Protein AF-A0A1U7V719-F1 (afdb_monomer)

Secondary structure (DSSP, 8-state):
-HHHHHHHHGGGHHHHHH-----EEEETTTTEEEEPPGGG--HHHHHHHHHHHHHHHHHHHHHHHHHHHHHHHHHHHHHHHHHHHH----TT--HHHHHHHHHHHHHHHHHHT----HHHHHHHHHHHHHHHTT-

Structure (mmCIF, N/CA/C/O backbone):
data_AF-A0A1U7V719-F1
#
_entry.id   AF-A0A1U7V719-F1
#
loop_
_atom_site.group_PDB
_atom_site.id
_atom_site.type_symbol
_atom_site.label_atom_id
_atom_site.label_alt_id
_atom_site.label_comp_id
_atom_site.label_asym_id
_atom_site.label_entity_id
_atom_site.label_seq_id
_atom_site.pdbx_PDB_ins_code
_atom_site.Cartn_x
_atom_site.Cartn_y
_atom_site.Cartn_z
_atom_site.occupancy
_atom_site.B_iso_or_equiv
_atom_site.auth_seq_id
_atom_site.auth_comp_id
_atom_site.auth_asym_id
_atom_site.auth_atom_id
_atom_site.pdbx_PDB_model_num
ATOM 1 N N . MET A 1 1 ? -2.264 8.761 -15.580 1.00 61.00 1 MET A N 1
ATOM 2 C CA . MET A 1 1 ? -0.915 8.190 -15.817 1.00 61.00 1 MET A CA 1
ATOM 3 C C . MET A 1 1 ? -0.559 8.245 -17.297 1.00 61.00 1 MET A C 1
ATOM 5 O O . MET A 1 1 ? 0.443 8.863 -17.616 1.00 61.00 1 MET A O 1
ATOM 9 N N . HIS A 1 2 ? -1.397 7.696 -18.182 1.00 59.47 2 HIS A N 1
ATOM 10 C CA . HIS A 1 2 ? -1.238 7.799 -19.639 1.00 59.47 2 HIS A CA 1
ATOM 11 C C . HIS A 1 2 ? -1.038 9.251 -20.123 1.00 59.47 2 HIS A C 1
ATOM 13 O O . HIS A 1 2 ? -0.020 9.555 -20.733 1.00 59.47 2 HIS A O 1
ATOM 19 N N . ASP A 1 3 ? -1.919 10.176 -19.732 1.00 69.56 3 ASP A N 1
ATOM 20 C CA . ASP A 1 3 ? -1.851 11.577 -20.193 1.00 69.56 3 ASP A CA 1
ATOM 21 C C . ASP A 1 3 ? -0.605 12.328 -19.696 1.00 69.56 3 ASP A C 1
ATOM 23 O O . ASP A 1 3 ? -0.060 13.172 -20.399 1.00 69.56 3 ASP A O 1
ATOM 27 N N . PHE A 1 4 ? -0.099 11.966 -18.513 1.00 65.62 4 PHE A N 1
ATOM 28 C CA . PHE A 1 4 ? 1.140 12.520 -17.957 1.00 65.62 4 PHE A CA 1
ATOM 29 C C . PHE A 1 4 ? 2.377 12.032 -18.727 1.00 65.62 4 PHE A C 1
ATOM 31 O O . PHE A 1 4 ? 3.287 12.809 -19.003 1.00 65.62 4 PHE A O 1
ATOM 38 N N . ILE A 1 5 ? 2.397 10.751 -19.116 1.00 65.81 5 ILE A N 1
ATOM 39 C CA . ILE A 1 5 ? 3.486 10.177 -19.919 1.00 65.81 5 ILE A CA 1
ATOM 40 C C . ILE A 1 5 ? 3.473 10.770 -21.333 1.00 65.81 5 ILE A C 1
ATOM 42 O O . ILE A 1 5 ? 4.529 11.101 -21.859 1.00 65.81 5 ILE A O 1
ATOM 46 N N . MET A 1 6 ? 2.298 10.964 -21.932 1.00 68.06 6 MET A N 1
ATOM 47 C CA . MET A 1 6 ? 2.192 11.512 -23.287 1.00 68.06 6 MET A CA 1
ATOM 48 C C . MET A 1 6 ? 2.508 13.012 -23.362 1.00 68.06 6 MET A C 1
ATOM 50 O O . MET A 1 6 ? 3.034 13.456 -24.378 1.00 68.06 6 MET A O 1
ATOM 54 N N . ALA A 1 7 ? 2.236 13.785 -22.306 1.00 70.56 7 ALA A N 1
ATOM 55 C CA . ALA A 1 7 ? 2.555 15.213 -22.264 1.00 70.56 7 ALA A CA 1
ATOM 56 C C . ALA A 1 7 ? 4.063 15.483 -22.122 1.00 70.56 7 ALA A C 1
ATOM 58 O O . ALA A 1 7 ? 4.611 16.319 -22.836 1.00 70.56 7 ALA A O 1
ATOM 59 N N . GLU A 1 8 ? 4.740 14.752 -21.234 1.00 66.81 8 GLU A N 1
ATOM 60 C CA . GLU A 1 8 ? 6.140 15.027 -20.868 1.00 66.81 8 GLU A CA 1
ATOM 61 C C . GLU A 1 8 ? 7.149 14.086 -21.552 1.00 66.81 8 GLU A C 1
ATOM 63 O O . GLU A 1 8 ? 8.341 14.383 -21.637 1.00 66.81 8 GLU A O 1
ATOM 68 N N . TYR A 1 9 ? 6.693 12.933 -22.052 1.00 71.75 9 TYR A N 1
ATOM 69 C CA . TYR A 1 9 ? 7.557 11.844 -22.516 1.00 71.75 9 TYR A CA 1
ATOM 70 C C . TYR A 1 9 ? 7.041 11.156 -23.790 1.00 71.75 9 TYR A C 1
ATOM 72 O O . TYR A 1 9 ? 7.304 9.967 -23.983 1.00 71.75 9 TYR A O 1
ATOM 80 N N . SER A 1 10 ? 6.353 11.888 -24.677 1.00 73.50 10 SER A N 1
ATOM 81 C CA . SER A 1 10 ? 5.772 11.364 -25.930 1.00 73.50 10 SER A CA 1
ATOM 82 C C . SER A 1 10 ? 6.754 10.529 -26.756 1.00 73.50 10 SER A C 1
ATOM 84 O O . SER A 1 10 ? 6.402 9.459 -27.241 1.00 73.50 10 SER A O 1
ATOM 86 N N . GLU A 1 11 ? 8.017 10.957 -26.843 1.00 71.50 11 GLU A N 1
ATOM 87 C CA . GLU A 1 11 ? 9.047 10.208 -27.557 1.00 71.50 11 GLU A CA 1
ATOM 88 C C . GLU A 1 11 ? 9.307 8.836 -26.914 1.00 71.50 11 GLU A C 1
ATOM 90 O O . GLU A 1 11 ? 9.573 7.883 -27.627 1.00 71.50 11 GLU A O 1
ATOM 95 N N . LEU A 1 12 ? 9.229 8.675 -25.590 1.00 78.19 12 LEU A N 1
ATOM 96 C CA . LEU A 1 12 ? 9.545 7.407 -24.912 1.00 78.19 12 LEU A CA 1
ATOM 97 C C . LEU A 1 12 ? 8.472 6.323 -25.110 1.00 78.19 12 LEU A C 1
ATOM 99 O O . LEU A 1 12 ? 8.775 5.152 -24.869 1.00 78.19 12 LEU A O 1
ATOM 103 N N . TRP A 1 13 ? 7.271 6.694 -25.569 1.00 78.25 13 TRP A N 1
ATOM 104 C CA . TRP A 1 13 ? 6.126 5.794 -25.743 1.00 78.25 13 TRP A CA 1
ATOM 105 C C . TRP A 1 13 ? 6.391 4.671 -26.749 1.00 78.25 13 TRP A C 1
ATOM 107 O O . TRP A 1 13 ? 6.071 3.519 -26.463 1.00 78.25 13 TRP A O 1
ATOM 117 N N . ASP A 1 14 ? 7.089 4.963 -27.851 1.00 81.44 14 ASP A N 1
ATOM 118 C CA . ASP A 1 14 ? 7.446 3.945 -28.854 1.00 81.44 14 ASP A CA 1
ATOM 119 C C . ASP A 1 14 ? 8.216 2.777 -28.219 1.00 81.44 14 ASP A C 1
ATOM 121 O O . ASP A 1 14 ? 7.980 1.614 -28.513 1.00 81.44 14 ASP A O 1
ATOM 125 N N . VAL A 1 15 ? 9.120 3.080 -27.281 1.00 85.12 15 VAL A N 1
ATOM 126 C CA . VAL A 1 15 ? 9.935 2.062 -26.598 1.00 85.12 15 VAL A CA 1
ATOM 127 C C . VAL A 1 15 ? 9.099 1.243 -25.610 1.00 85.12 15 VAL A C 1
ATOM 129 O O . VAL A 1 15 ? 9.434 0.096 -25.323 1.00 85.12 15 VAL A O 1
ATOM 132 N N . ILE A 1 16 ? 8.024 1.822 -25.068 1.00 80.88 16 ILE A N 1
ATOM 133 C CA . ILE A 1 16 ? 7.100 1.127 -24.164 1.00 80.88 16 ILE A CA 1
ATOM 134 C C . ILE A 1 16 ? 6.226 0.146 -24.954 1.00 80.88 16 ILE A C 1
ATOM 136 O O . ILE A 1 16 ? 6.029 -0.977 -24.495 1.00 80.88 16 ILE A O 1
ATOM 140 N N . CYS A 1 17 ? 5.732 0.543 -26.130 1.00 83.00 17 CYS A N 1
ATOM 141 C CA . CYS A 1 17 ? 4.882 -0.300 -26.973 1.00 83.00 17 CYS A CA 1
ATOM 142 C C . CYS A 1 17 ? 5.670 -1.367 -27.743 1.00 83.00 17 CYS A C 1
ATOM 144 O O . CYS A 1 17 ? 5.305 -2.540 -27.703 1.00 83.00 17 CYS A O 1
ATOM 146 N N . ASP A 1 18 ? 6.754 -0.971 -28.411 1.00 85.88 18 ASP A N 1
ATOM 147 C CA . ASP A 1 18 ? 7.503 -1.840 -29.329 1.00 85.88 18 ASP A CA 1
ATOM 148 C C . ASP A 1 18 ? 8.680 -2.556 -28.644 1.00 85.88 18 ASP A C 1
ATOM 150 O O . ASP A 1 18 ? 9.311 -3.446 -29.218 1.00 85.88 18 ASP A O 1
ATOM 154 N N . GLY A 1 19 ? 8.983 -2.178 -27.400 1.00 82.94 19 GLY A N 1
ATOM 155 C CA . GLY A 1 19 ? 10.106 -2.695 -26.629 1.00 82.94 19 GLY A CA 1
ATOM 156 C C . GLY A 1 19 ? 11.431 -1.957 -26.880 1.00 82.94 19 GLY A C 1
ATOM 157 O O . GLY A 1 19 ? 11.533 -1.035 -27.695 1.00 82.94 19 GLY A O 1
ATOM 158 N N . PRO A 1 20 ? 12.495 -2.326 -26.141 1.00 88.12 20 PRO A N 1
ATOM 159 C CA . PRO A 1 20 ? 13.789 -1.665 -26.238 1.00 88.12 20 PRO A CA 1
ATOM 160 C C . PRO A 1 20 ? 14.446 -1.901 -27.599 1.00 88.12 20 PRO A C 1
ATOM 162 O O . PRO A 1 20 ? 14.600 -3.034 -28.048 1.00 88.12 20 PRO A O 1
ATOM 165 N N . TYR A 1 21 ? 14.947 -0.828 -28.212 1.00 90.44 21 TYR A N 1
ATOM 166 C CA . TYR A 1 21 ? 15.725 -0.932 -29.443 1.00 90.44 21 TYR A CA 1
ATOM 167 C C . TYR A 1 21 ? 17.025 -1.726 -29.230 1.00 90.44 21 TYR A C 1
ATOM 169 O O . TYR A 1 21 ? 17.833 -1.371 -28.365 1.00 90.44 21 TYR A O 1
ATOM 177 N N . VAL A 1 22 ? 17.272 -2.743 -30.060 1.00 91.06 22 VAL A N 1
ATOM 178 C CA . V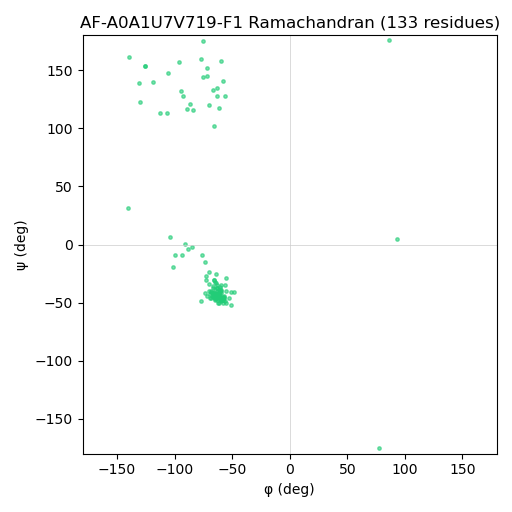AL A 1 22 ? 18.524 -3.515 -30.066 1.00 91.06 22 VAL A CA 1
ATOM 179 C C . VAL A 1 22 ? 19.280 -3.252 -31.377 1.00 91.06 22 VAL A C 1
ATOM 181 O O . VAL A 1 22 ? 18.808 -3.660 -32.440 1.00 91.06 22 VAL A O 1
ATOM 184 N N . PRO A 1 23 ? 20.455 -2.591 -31.340 1.00 92.94 23 PRO A N 1
ATOM 185 C CA . PRO A 1 23 ? 21.272 -2.369 -32.532 1.00 92.94 23 PRO A CA 1
ATOM 186 C C . PRO A 1 23 ? 21.740 -3.689 -33.167 1.00 92.94 23 PRO A C 1
ATOM 188 O O . PRO A 1 23 ? 22.511 -4.442 -32.568 1.00 92.94 23 PRO A O 1
ATOM 191 N N . THR A 1 24 ? 21.328 -3.954 -34.407 1.00 93.00 24 THR A N 1
ATOM 192 C CA . THR A 1 24 ? 21.691 -5.171 -35.158 1.00 93.00 24 THR A CA 1
ATOM 193 C C . THR A 1 24 ? 22.308 -4.839 -36.516 1.00 93.00 24 THR A C 1
ATOM 195 O O . THR A 1 24 ? 22.083 -3.770 -37.086 1.00 93.00 24 THR A O 1
ATOM 198 N N . LYS A 1 25 ? 23.139 -5.750 -37.028 1.00 89.06 25 LYS A N 1
ATOM 199 C CA . LYS A 1 25 ? 23.739 -5.717 -38.368 1.00 89.06 25 LYS A CA 1
ATOM 200 C C . LYS A 1 25 ? 23.439 -7.023 -39.099 1.00 89.06 25 LYS A C 1
ATOM 202 O O . LYS A 1 25 ? 23.260 -8.056 -38.462 1.00 89.06 25 LYS A O 1
ATOM 207 N N . LYS A 1 26 ? 23.406 -6.985 -40.430 1.00 89.62 26 LYS A N 1
ATOM 208 C CA . LYS A 1 26 ? 23.293 -8.191 -41.261 1.00 89.62 26 LYS A CA 1
ATOM 209 C C . LYS A 1 26 ? 24.689 -8.654 -41.673 1.00 89.62 26 LYS A C 1
ATOM 211 O O . LYS A 1 26 ? 25.488 -7.824 -42.106 1.00 89.62 26 LYS A O 1
ATOM 216 N N . VAL A 1 27 ? 24.986 -9.941 -41.518 1.00 84.69 27 VAL A N 1
ATOM 217 C CA . VAL A 1 27 ? 26.287 -10.541 -41.853 1.00 84.69 27 VAL A CA 1
ATOM 218 C C . VAL A 1 27 ? 26.065 -11.798 -42.699 1.00 84.69 27 VAL A C 1
ATOM 220 O O . VAL A 1 27 ? 25.158 -12.573 -42.418 1.00 84.69 27 VAL A O 1
ATOM 223 N N . GLY A 1 28 ? 26.902 -11.996 -43.724 1.00 80.44 28 GLY A N 1
ATOM 224 C CA . GLY A 1 28 ? 26.948 -13.228 -44.521 1.00 80.44 28 GLY A CA 1
ATOM 225 C C . GLY A 1 28 ? 25.843 -13.400 -45.573 1.00 80.44 28 GLY A C 1
ATOM 226 O O . GLY A 1 28 ? 25.041 -12.499 -45.827 1.00 80.44 28 GLY A O 1
ATOM 227 N N . TYR A 1 29 ? 25.856 -14.581 -46.200 1.00 70.31 29 TYR A N 1
ATOM 228 C CA . TYR A 1 29 ? 24.793 -15.125 -47.048 1.00 70.31 29 TYR A CA 1
ATOM 229 C C . TYR A 1 29 ? 24.481 -16.557 -46.580 1.00 70.31 29 TYR A C 1
ATOM 231 O O . TYR A 1 29 ? 25.399 -17.380 -46.592 1.00 70.31 29 TYR A O 1
ATOM 239 N N . PRO A 1 30 ? 23.228 -16.882 -46.203 1.00 76.75 30 PRO A N 1
ATOM 240 C CA . PRO A 1 30 ? 22.057 -16.001 -46.078 1.00 76.75 30 PRO A CA 1
ATOM 241 C C . PRO A 1 30 ? 22.272 -14.859 -45.068 1.00 76.75 30 PRO A C 1
ATOM 243 O O . PRO A 1 30 ? 23.139 -14.957 -44.209 1.00 76.75 30 PRO A O 1
ATOM 246 N N . LEU A 1 31 ? 21.508 -13.765 -45.188 1.00 80.50 31 LEU A N 1
ATOM 247 C CA . LEU A 1 31 ? 21.643 -12.596 -44.308 1.00 80.50 31 LEU A CA 1
ATOM 248 C C . LEU A 1 31 ? 21.260 -12.961 -42.871 1.00 80.50 31 LEU A C 1
ATOM 250 O O . LEU A 1 31 ? 20.077 -13.010 -42.536 1.00 80.50 31 LEU A O 1
ATOM 254 N N . GLU A 1 32 ? 22.257 -13.157 -42.018 1.00 82.88 32 GLU A N 1
ATOM 255 C CA . GLU A 1 32 ? 22.054 -13.444 -40.605 1.00 82.88 32 GLU A CA 1
ATOM 256 C C . GLU A 1 32 ? 22.080 -12.132 -39.808 1.00 82.88 32 GLU A C 1
ATOM 258 O O . GLU A 1 32 ? 22.987 -11.304 -39.959 1.00 82.88 32 GLU A O 1
ATOM 263 N N . THR A 1 33 ? 21.054 -11.881 -38.991 1.00 86.44 33 THR A N 1
ATOM 264 C CA . THR A 1 33 ? 20.998 -10.694 -38.126 1.00 86.44 33 THR A CA 1
ATOM 265 C C . THR A 1 33 ? 21.760 -10.945 -36.836 1.00 86.44 33 THR A C 1
ATOM 267 O O . THR A 1 33 ? 21.354 -11.769 -36.020 1.00 86.44 33 THR A O 1
ATOM 270 N N . VAL A 1 34 ? 22.833 -10.186 -36.629 1.00 88.69 34 VAL A N 1
ATOM 271 C CA . VAL A 1 34 ? 23.707 -10.285 -35.458 1.00 88.69 34 VAL A CA 1
ATOM 272 C C . VAL A 1 34 ? 23.693 -8.960 -34.696 1.00 88.69 34 VAL A C 1
ATOM 274 O O . VAL A 1 34 ? 23.710 -7.882 -35.294 1.00 88.69 34 VAL A O 1
ATOM 277 N N . THR A 1 35 ? 23.680 -9.015 -33.365 1.00 92.00 35 THR A N 1
ATOM 278 C CA . THR A 1 35 ? 23.777 -7.825 -32.506 1.00 92.00 35 THR A CA 1
ATOM 279 C C . THR A 1 35 ? 25.117 -7.116 -32.709 1.00 92.00 35 THR A C 1
ATOM 281 O O . THR A 1 35 ? 26.173 -7.748 -32.760 1.00 92.00 35 THR A O 1
ATOM 284 N N . LYS A 1 36 ? 25.091 -5.786 -32.833 1.00 90.75 36 LYS A N 1
ATOM 285 C CA . LYS A 1 36 ? 26.310 -4.977 -32.968 1.00 90.75 36 LYS A CA 1
ATOM 286 C C . LYS A 1 36 ? 27.071 -4.926 -31.644 1.00 90.75 36 LYS A C 1
ATOM 288 O O . LYS A 1 36 ? 26.470 -4.800 -30.578 1.00 90.75 36 LYS A O 1
ATOM 293 N N . ASN A 1 37 ? 28.400 -4.894 -31.703 1.00 89.56 37 ASN A N 1
ATOM 294 C CA . ASN A 1 37 ? 29.194 -4.477 -30.553 1.00 89.56 37 ASN A CA 1
ATOM 295 C C . ASN A 1 37 ? 29.055 -2.969 -30.338 1.00 89.56 37 ASN A C 1
ATOM 297 O O . ASN A 1 37 ? 28.927 -2.200 -31.288 1.00 89.56 37 ASN A O 1
ATOM 301 N N . ARG A 1 38 ? 29.199 -2.510 -29.090 1.00 85.56 38 ARG A N 1
ATOM 302 C CA . ARG A 1 38 ? 29.086 -1.082 -28.734 1.00 85.56 38 ARG A CA 1
ATOM 303 C C . ARG A 1 38 ? 30.022 -0.159 -29.532 1.00 85.56 38 ARG A C 1
ATOM 305 O O . ARG A 1 38 ? 29.693 1.002 -29.751 1.00 85.56 38 ARG A O 1
ATOM 312 N N . LYS A 1 39 ? 31.180 -0.668 -29.972 1.00 90.25 39 LYS A N 1
ATOM 313 C CA . LYS A 1 39 ? 32.141 0.073 -30.812 1.00 90.25 39 LYS A CA 1
ATOM 314 C C . LYS A 1 39 ? 31.630 0.313 -32.240 1.00 90.25 39 LYS A C 1
ATOM 316 O O . LYS A 1 39 ? 32.065 1.259 -32.878 1.00 90.25 39 LYS A O 1
ATOM 321 N N . GLU A 1 40 ? 30.703 -0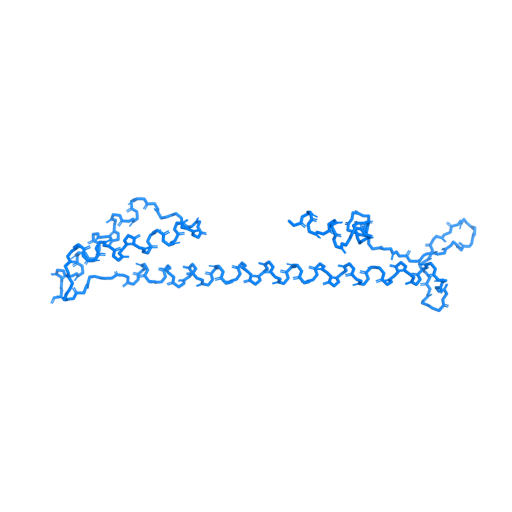.516 -32.712 1.00 91.25 40 GLU A N 1
ATOM 322 C CA . GLU A 1 40 ? 30.117 -0.471 -34.059 1.00 91.25 40 GLU A CA 1
ATOM 323 C C . GLU A 1 40 ? 28.845 0.392 -34.112 1.00 91.25 40 GLU A C 1
ATOM 325 O O . GLU A 1 40 ? 28.207 0.494 -35.158 1.00 91.25 40 GLU A O 1
ATOM 330 N N . TYR A 1 41 ? 28.444 0.987 -32.982 1.00 93.00 41 TYR A N 1
ATOM 331 C CA . TYR A 1 41 ? 27.234 1.798 -32.902 1.00 93.00 41 TYR A CA 1
ATOM 332 C C . TYR A 1 41 ? 27.417 3.102 -33.669 1.00 93.00 41 TYR A C 1
ATOM 334 O O . TYR A 1 41 ? 28.261 3.932 -33.303 1.00 93.00 41 TYR A O 1
ATOM 342 N N . ASN A 1 42 ? 26.564 3.296 -34.670 1.00 93.06 42 ASN A N 1
ATOM 343 C CA . ASN A 1 42 ? 26.403 4.573 -35.346 1.00 93.06 42 ASN A CA 1
ATOM 344 C C . ASN A 1 42 ? 25.599 5.555 -34.468 1.00 93.06 42 ASN A C 1
ATOM 346 O O . ASN A 1 42 ? 25.108 5.207 -33.390 1.00 93.06 42 ASN A O 1
ATOM 350 N N . ASP A 1 43 ? 25.462 6.801 -34.913 1.00 93.50 43 ASP A N 1
ATOM 351 C CA . ASP A 1 43 ? 24.784 7.837 -34.126 1.00 93.50 43 ASP A CA 1
ATOM 352 C C . ASP A 1 43 ? 23.298 7.541 -33.885 1.00 93.50 43 ASP A C 1
ATOM 354 O O . ASP A 1 43 ? 22.779 7.845 -32.808 1.00 93.50 43 ASP A O 1
ATOM 358 N N . ALA A 1 44 ? 22.624 6.885 -34.834 1.00 91.56 44 ALA A N 1
ATOM 359 C CA . ALA A 1 44 ? 21.239 6.455 -34.666 1.00 91.56 44 ALA A CA 1
ATOM 360 C C . ALA A 1 44 ? 21.121 5.363 -33.589 1.00 91.56 44 ALA A C 1
ATOM 362 O O . ALA A 1 44 ? 20.286 5.486 -32.692 1.00 91.56 44 ALA A O 1
ATOM 363 N N . ASP A 1 45 ? 22.011 4.363 -33.609 1.00 92.50 45 ASP A N 1
ATOM 364 C CA . ASP A 1 45 ? 22.091 3.313 -32.590 1.00 92.50 45 ASP A CA 1
ATOM 365 C C . ASP A 1 45 ? 22.303 3.942 -31.202 1.00 92.50 45 ASP A C 1
ATOM 367 O O . ASP A 1 45 ? 21.617 3.608 -30.235 1.00 92.50 45 ASP A O 1
ATOM 371 N N . ARG A 1 46 ? 23.225 4.910 -31.096 1.00 91.50 46 ARG A N 1
ATOM 372 C CA . ARG A 1 46 ? 23.520 5.617 -29.839 1.00 91.50 46 ARG A CA 1
ATOM 373 C C . ARG A 1 46 ? 22.324 6.426 -29.346 1.00 91.50 46 ARG A C 1
ATOM 375 O O . ARG A 1 46 ? 22.021 6.386 -28.151 1.00 91.50 46 ARG A O 1
ATOM 382 N N . LYS A 1 47 ? 21.637 7.143 -30.241 1.00 90.81 47 LYS A N 1
ATOM 383 C CA . LYS A 1 47 ? 20.433 7.919 -29.913 1.00 90.81 47 LYS A CA 1
ATOM 384 C C . LYS A 1 47 ? 19.318 7.002 -29.404 1.00 90.81 47 LYS A C 1
ATOM 386 O O . LYS A 1 47 ? 18.734 7.290 -28.360 1.00 90.81 47 LYS A O 1
ATOM 391 N N . ALA A 1 48 ? 19.078 5.880 -30.078 1.00 89.19 48 ALA A N 1
ATOM 392 C CA . ALA A 1 48 ? 18.057 4.910 -29.694 1.00 89.19 48 ALA A CA 1
ATOM 393 C C . ALA A 1 48 ? 18.387 4.203 -28.365 1.00 89.19 48 ALA A C 1
ATOM 395 O O . ALA A 1 48 ? 17.536 4.103 -27.486 1.00 89.19 48 ALA A O 1
ATOM 396 N N . VAL A 1 49 ? 19.644 3.816 -28.132 1.00 89.81 49 VAL A N 1
ATOM 397 C CA . VAL A 1 49 ? 20.062 3.231 -26.843 1.00 89.81 49 VAL A CA 1
ATOM 398 C C . VAL A 1 49 ? 19.938 4.241 -25.693 1.00 89.81 49 VAL A C 1
ATOM 400 O O . VAL A 1 49 ? 19.514 3.882 -24.593 1.00 89.81 49 VAL A O 1
ATOM 403 N N . LYS A 1 50 ? 20.250 5.524 -25.928 1.00 89.56 50 LYS A N 1
ATOM 404 C CA . LYS A 1 50 ? 20.026 6.593 -24.939 1.00 89.56 50 LYS A CA 1
ATOM 405 C C . LYS A 1 50 ? 18.536 6.764 -24.621 1.00 89.56 50 LYS A C 1
ATOM 407 O O . LYS A 1 50 ? 18.190 6.994 -23.462 1.00 89.56 50 LYS A O 1
ATOM 412 N N . LYS A 1 51 ? 17.669 6.627 -25.629 1.00 86.81 51 LYS A N 1
ATOM 413 C CA . LYS A 1 51 ? 16.207 6.631 -25.479 1.00 86.81 51 LYS A CA 1
ATOM 414 C C . LYS A 1 51 ? 15.750 5.470 -24.589 1.00 86.81 51 LYS A C 1
ATOM 416 O O . LYS A 1 51 ? 15.112 5.732 -23.576 1.00 86.81 51 LYS A O 1
ATOM 421 N N . ASN A 1 52 ? 16.203 4.240 -24.859 1.00 90.31 52 ASN A N 1
ATOM 422 C CA . ASN A 1 52 ? 15.909 3.070 -24.016 1.00 90.31 52 ASN A CA 1
ATOM 423 C C . ASN A 1 52 ? 16.263 3.300 -22.541 1.00 90.31 52 ASN A C 1
ATOM 425 O O . ASN A 1 52 ? 15.474 2.992 -21.650 1.00 90.31 52 ASN A O 1
ATOM 429 N N . PHE A 1 53 ? 17.453 3.848 -22.271 1.00 89.12 53 PHE A N 1
ATOM 430 C CA . PHE A 1 53 ? 17.893 4.119 -20.902 1.00 89.12 53 PHE A CA 1
ATOM 431 C C . PHE A 1 53 ? 16.974 5.117 -20.185 1.00 89.12 53 PHE A C 1
ATOM 433 O O . PHE A 1 53 ? 16.630 4.913 -19.021 1.00 89.12 53 PHE A O 1
ATOM 440 N N . ARG A 1 54 ? 16.549 6.178 -20.881 1.00 86.75 54 ARG A N 1
ATOM 441 C CA . ARG A 1 54 ? 15.596 7.160 -20.344 1.00 86.75 54 ARG A CA 1
ATOM 442 C C . ARG A 1 54 ? 14.240 6.525 -20.057 1.00 86.75 54 ARG A C 1
ATOM 444 O O . ARG A 1 54 ? 13.733 6.713 -18.956 1.00 86.75 54 ARG A O 1
ATOM 451 N N . THR A 1 55 ? 13.705 5.731 -20.987 1.00 87.94 55 THR A N 1
ATOM 452 C CA . THR A 1 55 ? 12.449 4.993 -20.781 1.00 87.94 55 THR A CA 1
ATOM 453 C C . THR A 1 55 ? 12.536 4.111 -19.541 1.00 87.94 55 THR A C 1
ATOM 455 O O . THR A 1 55 ? 11.677 4.198 -18.669 1.00 87.94 55 THR A O 1
ATOM 458 N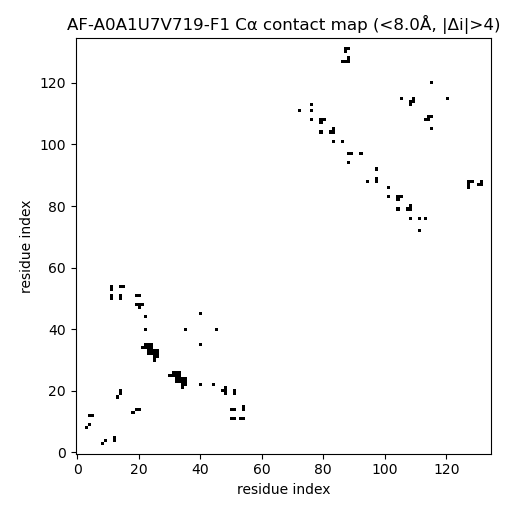 N . LYS A 1 56 ? 13.615 3.333 -19.399 1.00 89.44 56 LYS A N 1
ATOM 459 C CA . LYS A 1 56 ? 13.828 2.484 -18.221 1.00 89.44 56 LYS A CA 1
ATOM 460 C C . LYS A 1 56 ? 13.821 3.291 -16.920 1.00 89.44 56 LYS A C 1
ATOM 462 O O . LYS A 1 56 ? 13.164 2.890 -15.970 1.00 89.44 56 LYS A O 1
ATOM 467 N N . LYS A 1 57 ? 14.506 4.440 -16.882 1.00 88.75 57 LYS A N 1
ATOM 468 C CA . LYS A 1 57 ? 14.547 5.305 -15.692 1.00 88.75 57 LYS A CA 1
ATOM 469 C C . LYS A 1 57 ? 13.179 5.864 -15.309 1.00 88.75 57 LYS A C 1
ATOM 471 O O . LYS A 1 57 ? 12.857 5.896 -14.126 1.00 88.75 57 LYS A O 1
ATOM 476 N N . VAL A 1 58 ? 12.381 6.282 -16.290 1.00 86.94 58 VAL A N 1
ATOM 477 C CA . VAL A 1 58 ? 11.014 6.767 -16.048 1.00 86.94 58 VAL A CA 1
ATOM 478 C C . VAL A 1 58 ? 10.127 5.635 -15.526 1.00 86.94 58 VAL A C 1
ATOM 480 O O . VAL A 1 58 ? 9.422 5.830 -14.541 1.00 86.94 58 VAL A O 1
ATOM 483 N N . LEU A 1 59 ? 10.202 4.441 -16.123 1.00 86.44 59 LEU A N 1
ATOM 484 C CA . LEU A 1 59 ? 9.441 3.274 -15.665 1.00 86.44 59 LEU A CA 1
ATOM 485 C C . LEU A 1 59 ? 9.826 2.853 -14.240 1.00 86.44 59 LEU A C 1
ATOM 487 O O . LEU A 1 59 ? 8.938 2.636 -13.422 1.00 86.44 59 LEU A O 1
ATOM 491 N N . GLU A 1 60 ? 11.123 2.807 -13.918 1.00 87.69 60 GLU A N 1
ATOM 492 C CA . GLU A 1 60 ? 11.611 2.531 -12.557 1.00 87.69 60 GLU A CA 1
ATOM 493 C C . GLU A 1 60 ? 11.052 3.541 -11.542 1.00 87.69 60 GLU A C 1
ATOM 495 O O . GLU A 1 60 ? 10.591 3.156 -10.467 1.00 87.69 60 GLU A O 1
ATOM 500 N N . ALA A 1 61 ? 11.057 4.835 -11.879 1.00 85.81 61 ALA A N 1
ATOM 501 C CA . ALA A 1 61 ? 10.530 5.884 -11.008 1.00 85.81 61 ALA A CA 1
ATOM 502 C C . ALA A 1 61 ? 9.011 5.767 -10.798 1.00 85.81 61 ALA A C 1
ATOM 504 O O . ALA A 1 61 ? 8.537 5.914 -9.673 1.00 85.81 61 ALA A O 1
ATOM 505 N N . LEU A 1 62 ? 8.251 5.470 -11.857 1.00 84.06 62 LEU A N 1
ATOM 506 C CA . LEU A 1 62 ? 6.805 5.246 -11.774 1.00 84.06 62 LEU A CA 1
ATOM 507 C C . LEU A 1 62 ? 6.470 4.017 -10.928 1.00 84.06 62 LEU A C 1
ATOM 509 O O . LEU A 1 62 ? 5.583 4.091 -10.080 1.00 84.06 62 LEU A O 1
ATOM 513 N N . GLN A 1 63 ? 7.199 2.917 -11.128 1.00 85.31 63 GLN A N 1
ATOM 514 C CA . GLN A 1 63 ? 7.056 1.710 -10.322 1.00 85.31 63 GLN A CA 1
ATOM 515 C C . GLN A 1 63 ? 7.349 2.011 -8.852 1.00 85.31 63 GLN A C 1
ATOM 517 O O . GLN A 1 63 ? 6.523 1.707 -8.002 1.00 85.31 63 GLN A O 1
ATOM 522 N N . THR A 1 64 ? 8.454 2.703 -8.563 1.00 83.25 64 THR A N 1
ATOM 523 C CA . THR A 1 64 ? 8.844 3.061 -7.190 1.00 83.25 64 THR A CA 1
ATOM 524 C C . THR A 1 64 ? 7.806 3.971 -6.527 1.00 83.25 64 THR A C 1
ATOM 526 O O . THR A 1 64 ? 7.446 3.761 -5.373 1.00 83.25 64 THR A O 1
ATOM 529 N N . ALA A 1 65 ? 7.280 4.970 -7.243 1.00 78.44 65 ALA A N 1
ATOM 530 C CA . ALA A 1 65 ? 6.237 5.854 -6.723 1.00 78.44 65 ALA A CA 1
ATOM 531 C C . ALA A 1 65 ? 4.923 5.099 -6.455 1.00 78.44 65 ALA A C 1
ATOM 533 O O . ALA A 1 65 ? 4.279 5.312 -5.428 1.00 78.44 65 ALA A O 1
ATOM 534 N N . HIS A 1 66 ? 4.529 4.197 -7.357 1.00 82.88 66 HIS A N 1
ATOM 535 C CA . HIS A 1 66 ? 3.333 3.376 -7.189 1.00 82.88 66 HIS A CA 1
ATOM 536 C C . HIS A 1 66 ? 3.481 2.360 -6.047 1.00 82.88 66 HIS A C 1
ATOM 538 O O . HIS A 1 66 ? 2.579 2.234 -5.218 1.00 82.88 66 HIS A O 1
ATOM 544 N N . GLU A 1 67 ? 4.609 1.652 -5.981 1.00 80.19 67 GLU A N 1
ATOM 545 C CA . GLU A 1 67 ? 4.942 0.721 -4.899 1.00 80.19 67 GLU A CA 1
ATOM 546 C C . GLU A 1 67 ? 5.006 1.445 -3.557 1.00 80.19 67 GLU A C 1
ATOM 548 O O . GLU A 1 67 ? 4.379 0.984 -2.612 1.00 80.19 67 GLU A O 1
ATOM 553 N N . GLY A 1 68 ? 5.649 2.615 -3.480 1.00 79.56 68 GLY A N 1
ATOM 554 C CA . GLY A 1 68 ? 5.675 3.448 -2.276 1.00 79.56 68 GLY A CA 1
ATOM 555 C C . GLY A 1 68 ? 4.273 3.864 -1.825 1.00 79.56 68 GLY A C 1
ATOM 556 O O . GLY A 1 68 ? 3.927 3.694 -0.658 1.00 79.56 68 GLY A O 1
ATOM 557 N N . ASN A 1 69 ? 3.418 4.316 -2.747 1.00 83.00 69 ASN A N 1
ATOM 558 C CA . ASN A 1 69 ? 2.019 4.625 -2.435 1.00 83.00 69 ASN A CA 1
ATOM 559 C C . ASN A 1 69 ? 1.246 3.389 -1.951 1.00 83.00 69 ASN A C 1
ATOM 561 O O . ASN A 1 69 ? 0.465 3.478 -1.004 1.00 83.00 69 ASN A O 1
ATOM 565 N N . THR A 1 70 ? 1.471 2.233 -2.578 1.00 89.38 70 THR A N 1
ATOM 566 C CA . THR A 1 70 ? 0.817 0.967 -2.215 1.00 89.38 70 THR A CA 1
ATOM 567 C C . THR A 1 70 ? 1.284 0.478 -0.846 1.00 89.38 70 THR A C 1
ATOM 569 O O . THR A 1 70 ? 0.459 0.106 -0.018 1.00 89.38 70 THR A O 1
ATOM 572 N N . GLN A 1 71 ? 2.587 0.537 -0.571 1.00 89.81 71 GLN A N 1
ATOM 573 C CA . GLN A 1 71 ? 3.182 0.135 0.697 1.00 89.81 71 GLN A CA 1
ATOM 574 C C . GLN A 1 71 ? 2.720 1.043 1.835 1.00 89.81 71 GLN A C 1
ATOM 576 O O . GLN A 1 71 ? 2.295 0.542 2.869 1.00 89.81 71 GLN A O 1
ATOM 581 N N . VAL A 1 72 ? 2.721 2.366 1.636 1.00 90.06 72 VAL A N 1
ATOM 582 C CA . VAL A 1 72 ? 2.210 3.322 2.632 1.00 90.06 72 VAL A CA 1
ATOM 583 C C . VAL A 1 72 ? 0.727 3.074 2.910 1.00 90.06 72 VAL A C 1
ATOM 585 O O . VAL A 1 72 ? 0.314 3.056 4.071 1.00 90.06 72 VAL A O 1
ATOM 588 N N . LYS A 1 73 ? -0.075 2.831 1.864 1.00 92.44 73 LYS A N 1
ATOM 589 C CA . LYS A 1 73 ? -1.490 2.475 2.012 1.00 92.44 73 LYS A CA 1
ATOM 590 C C . LYS A 1 73 ? -1.658 1.186 2.822 1.00 92.44 73 LYS A C 1
ATOM 592 O O . LYS A 1 73 ? -2.456 1.175 3.755 1.00 92.44 73 LYS A O 1
ATOM 597 N N . GLN A 1 74 ? -0.895 0.142 2.501 1.00 94.94 74 GLN A N 1
ATOM 598 C CA . GLN A 1 74 ? -0.952 -1.138 3.205 1.00 94.94 74 GLN A CA 1
ATOM 599 C C . GLN A 1 74 ? -0.530 -0.997 4.669 1.00 94.94 74 GLN A C 1
ATOM 601 O O . GLN A 1 74 ? -1.257 -1.432 5.549 1.00 94.94 74 GLN A O 1
ATOM 606 N N . SER A 1 75 ? 0.569 -0.298 4.959 1.00 96.06 75 SER A N 1
ATOM 607 C CA . SER A 1 75 ? 0.999 -0.052 6.341 1.00 96.06 75 SER A CA 1
ATOM 608 C C . SER A 1 75 ? -0.049 0.713 7.153 1.00 96.06 75 SER A C 1
ATOM 610 O O . SER A 1 75 ? -0.224 0.442 8.339 1.00 96.06 75 SER A O 1
ATOM 612 N N . LYS A 1 76 ? -0.782 1.645 6.526 1.00 96.06 76 LYS A N 1
ATOM 613 C CA . LYS A 1 76 ? -1.905 2.327 7.180 1.00 96.06 76 LYS A CA 1
ATOM 614 C C . LYS A 1 76 ? -3.073 1.368 7.445 1.00 96.06 76 LYS A C 1
ATOM 616 O O . LYS A 1 76 ? -3.644 1.419 8.531 1.00 96.06 76 LYS A O 1
ATOM 621 N N . ILE A 1 77 ? -3.404 0.491 6.492 1.00 97.38 77 ILE A N 1
ATOM 622 C CA . ILE A 1 77 ? -4.409 -0.569 6.683 1.00 97.38 77 ILE A CA 1
ATOM 623 C C . ILE A 1 77 ? -4.014 -1.475 7.853 1.00 97.38 77 ILE A C 1
ATOM 625 O O . ILE A 1 77 ? -4.843 -1.713 8.728 1.00 97.38 77 ILE A O 1
ATOM 629 N N . ASP A 1 78 ? -2.765 -1.935 7.909 1.00 97.69 78 ASP A N 1
ATOM 630 C CA . ASP A 1 78 ? -2.275 -2.845 8.950 1.00 97.69 78 ASP A CA 1
ATOM 631 C C . ASP A 1 78 ? -2.352 -2.197 10.343 1.00 97.69 78 ASP A C 1
ATOM 633 O O . ASP A 1 78 ? -2.808 -2.818 11.308 1.00 97.69 78 ASP A O 1
ATOM 637 N N . LEU A 1 79 ? -1.975 -0.917 10.443 1.00 97.81 79 LEU A N 1
ATOM 638 C CA . LEU A 1 79 ? -2.057 -0.150 11.685 1.00 97.81 79 LEU A CA 1
ATOM 639 C C . LEU A 1 79 ? -3.504 -0.019 12.180 1.00 97.81 79 LEU A C 1
ATOM 641 O O . LEU A 1 79 ? -3.788 -0.319 13.337 1.00 97.81 79 LEU A O 1
ATOM 645 N N . ILE A 1 80 ? -4.423 0.394 11.305 1.00 97.81 80 ILE A N 1
ATOM 646 C CA . ILE A 1 80 ? -5.833 0.594 11.673 1.00 97.81 80 ILE A CA 1
ATOM 647 C C . ILE A 1 80 ? -6.521 -0.750 11.940 1.00 97.81 80 ILE A C 1
ATOM 649 O O . ILE A 1 80 ? -7.361 -0.855 12.830 1.00 97.81 80 ILE A O 1
ATOM 653 N N . THR A 1 81 ? -6.145 -1.806 11.217 1.00 97.50 81 THR A N 1
ATOM 654 C CA . THR A 1 81 ? -6.623 -3.169 11.485 1.00 97.50 81 THR A CA 1
ATOM 655 C C . THR A 1 81 ? -6.189 -3.622 12.874 1.00 97.50 81 THR A C 1
ATOM 657 O O . THR A 1 81 ? -7.006 -4.148 13.625 1.00 97.50 81 THR A O 1
ATOM 660 N N . THR A 1 82 ? -4.946 -3.335 13.265 1.00 97.81 82 THR A N 1
ATOM 661 C CA . THR A 1 82 ? -4.459 -3.602 14.626 1.00 97.81 82 THR A CA 1
ATOM 662 C C . THR A 1 82 ? -5.254 -2.807 15.667 1.00 97.81 82 THR A C 1
ATOM 664 O O . THR A 1 82 ? -5.654 -3.359 16.692 1.00 97.81 82 THR A O 1
ATOM 667 N N . GLU A 1 83 ? -5.545 -1.529 15.406 1.00 97.44 83 GLU A N 1
ATOM 668 C CA . GLU A 1 83 ? -6.390 -0.709 16.283 1.00 97.44 83 GLU A CA 1
ATOM 669 C C . GLU A 1 83 ? -7.807 -1.287 16.415 1.00 97.44 83 GLU A C 1
ATOM 671 O O . GLU A 1 83 ? -8.327 -1.399 17.524 1.00 97.44 83 GLU A O 1
ATOM 676 N N . TYR A 1 84 ? -8.410 -1.726 15.307 1.00 97.56 84 TYR A N 1
ATOM 677 C CA . TYR A 1 84 ? -9.695 -2.423 15.291 1.00 97.56 84 TYR A CA 1
ATOM 678 C C . TYR A 1 84 ? -9.653 -3.721 16.112 1.00 97.56 84 TYR A C 1
ATOM 680 O O . TYR A 1 84 ? -10.559 -3.991 16.903 1.00 97.56 84 TYR A O 1
ATOM 688 N N . GLU A 1 85 ? -8.613 -4.538 15.955 1.00 96.00 85 GLU A N 1
ATOM 689 C CA . GLU A 1 85 ? -8.472 -5.816 16.658 1.00 96.00 85 GLU A CA 1
ATOM 690 C C . GLU A 1 85 ? -8.288 -5.628 18.163 1.00 96.00 85 GLU A C 1
ATOM 692 O O . GLU A 1 85 ? -8.945 -6.321 18.943 1.00 96.00 85 GLU A O 1
ATOM 697 N N . LEU A 1 86 ? -7.489 -4.643 18.571 1.00 96.44 86 LEU A N 1
ATOM 698 C CA . LEU A 1 86 ? -7.234 -4.300 19.973 1.00 96.44 86 LEU A CA 1
ATOM 699 C C . LEU A 1 86 ? -8.288 -3.365 20.578 1.00 96.44 86 LEU A C 1
ATOM 701 O O . LEU A 1 86 ? -8.215 -3.039 21.763 1.00 96.44 86 LEU A O 1
ATOM 705 N N . PHE A 1 87 ? -9.273 -2.937 19.784 1.00 97.06 87 PHE A N 1
ATOM 706 C CA . PHE A 1 87 ? -10.300 -2.007 20.228 1.00 97.06 87 PHE A CA 1
ATOM 707 C C . PHE A 1 87 ? -11.035 -2.547 21.455 1.00 97.06 87 PHE A C 1
ATOM 709 O O . PHE A 1 87 ? -11.559 -3.668 21.422 1.00 97.06 87 PHE A O 1
ATOM 716 N N . ARG A 1 88 ? -11.104 -1.711 22.493 1.00 95.81 88 ARG A N 1
ATOM 717 C CA . ARG A 1 88 ? -11.810 -1.938 23.755 1.00 95.81 88 ARG A CA 1
ATOM 718 C C . ARG A 1 88 ? -12.517 -0.664 24.210 1.00 95.81 88 ARG A C 1
ATOM 720 O O . ARG A 1 88 ? -12.178 0.436 23.747 1.00 95.81 88 ARG A O 1
ATOM 727 N N . MET A 1 89 ? -13.483 -0.841 25.104 1.00 96.00 89 MET A N 1
ATOM 728 C CA . MET A 1 89 ? -14.072 0.271 25.835 1.00 96.00 89 MET A CA 1
ATOM 729 C C . MET A 1 89 ? -13.089 0.725 26.924 1.00 96.00 89 MET A C 1
ATOM 731 O O . MET A 1 89 ? -12.343 -0.098 27.451 1.00 96.00 89 MET A O 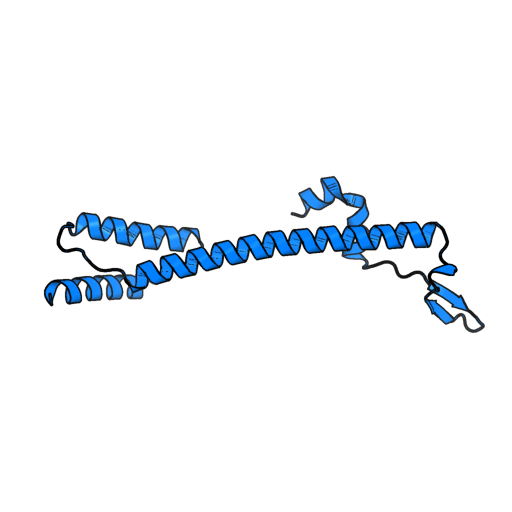1
ATOM 735 N N . LYS A 1 90 ? -13.0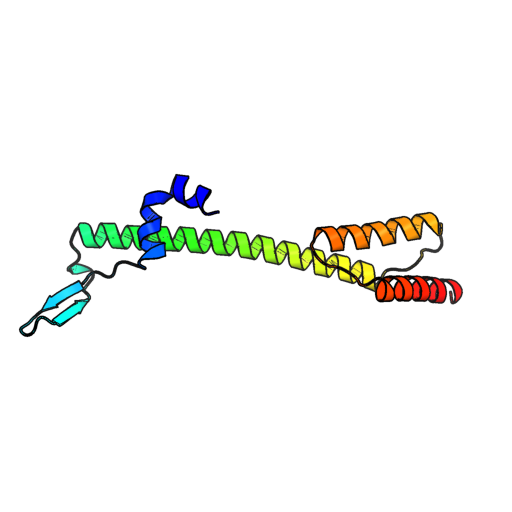22 2.025 27.193 1.00 94.00 90 LYS A N 1
ATOM 736 C C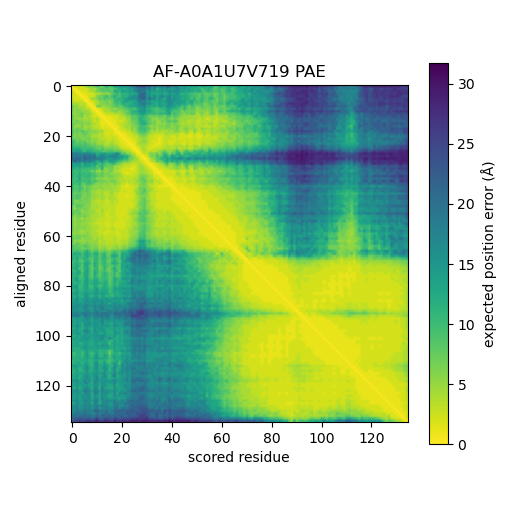A . LYS A 1 90 ? -12.219 2.617 28.272 1.00 94.00 90 LYS A CA 1
ATOM 737 C C . LYS A 1 90 ? -13.084 2.839 29.514 1.00 94.00 90 LYS A C 1
ATOM 739 O O . LYS A 1 90 ? -14.294 3.003 29.392 1.00 94.00 90 LYS A O 1
ATOM 744 N N . ASP A 1 91 ? -12.456 2.911 30.682 1.00 92.00 91 ASP A N 1
ATOM 745 C CA . ASP A 1 91 ? -13.159 3.096 31.961 1.00 92.00 91 ASP A CA 1
ATOM 746 C C . ASP A 1 91 ? -13.863 4.457 32.072 1.00 92.00 91 ASP A C 1
ATOM 748 O O . ASP A 1 91 ? -14.887 4.589 32.738 1.00 92.00 91 ASP A O 1
ATOM 752 N N . ASP A 1 92 ? -13.311 5.480 31.419 1.00 93.69 92 ASP A N 1
ATOM 753 C CA . ASP A 1 92 ? -13.728 6.878 31.521 1.00 93.69 92 ASP A CA 1
ATOM 754 C C . ASP A 1 92 ? -14.533 7.380 30.314 1.00 93.69 92 ASP A C 1
ATOM 756 O O . ASP A 1 92 ? -14.849 8.568 30.235 1.00 93.69 92 ASP A O 1
ATOM 760 N N . GLU A 1 93 ? -14.886 6.503 29.371 1.00 95.19 93 GLU A N 1
ATOM 761 C CA . GLU A 1 93 ? -15.617 6.898 28.167 1.00 95.19 93 GLU A CA 1
ATOM 762 C C . GLU A 1 93 ? -17.087 6.473 28.194 1.00 95.19 93 GLU A C 1
ATOM 764 O O . GLU A 1 93 ? -17.458 5.418 28.713 1.00 95.19 93 GLU A O 1
ATOM 769 N N . SER A 1 94 ? -17.952 7.276 27.569 1.00 96.38 94 SER A N 1
ATOM 770 C CA . SER A 1 94 ? -19.340 6.870 27.369 1.00 96.38 94 SER A CA 1
ATOM 771 C C . SER A 1 94 ? -19.465 5.854 26.228 1.00 96.38 94 SER A C 1
ATOM 773 O O . SER A 1 94 ? -18.637 5.785 25.317 1.00 96.38 94 SER A O 1
ATOM 775 N N . ILE A 1 95 ? -20.572 5.106 26.210 1.00 94.62 95 ILE A N 1
ATOM 776 C CA . ILE A 1 95 ? -20.910 4.210 25.089 1.00 94.62 95 ILE A CA 1
ATOM 777 C C . ILE A 1 95 ? -20.970 4.984 23.761 1.00 94.62 95 ILE A C 1
ATOM 779 O O . ILE A 1 95 ? -20.585 4.456 22.717 1.00 94.62 95 ILE A O 1
ATOM 783 N N . GLN A 1 96 ? -21.430 6.237 23.794 1.00 96.88 96 GLN A N 1
ATOM 784 C CA . GLN A 1 96 ? -21.514 7.093 22.612 1.00 96.88 96 GLN A CA 1
ATOM 785 C C . GLN A 1 96 ? -20.119 7.473 22.093 1.00 96.88 96 GLN A C 1
ATOM 787 O O . GLN A 1 96 ? -19.885 7.440 20.880 1.00 96.88 96 GLN A O 1
ATOM 792 N N . ASP A 1 97 ? -19.184 7.782 22.994 1.00 97.44 97 ASP A N 1
ATOM 793 C CA . ASP A 1 97 ? -17.792 8.082 22.640 1.00 97.44 97 ASP A CA 1
ATOM 794 C C . ASP A 1 97 ? -17.112 6.843 22.052 1.00 97.44 97 ASP A C 1
ATOM 796 O O . ASP A 1 97 ? -16.527 6.906 20.968 1.00 97.44 97 ASP A O 1
ATOM 800 N N . MET A 1 98 ? -17.283 5.688 22.702 1.00 97.19 98 MET A N 1
ATOM 801 C CA . MET A 1 98 ? -16.802 4.397 22.212 1.00 97.19 98 MET A CA 1
ATOM 802 C C . MET A 1 98 ? -17.339 4.100 20.804 1.00 97.19 98 MET A C 1
ATOM 804 O O . MET A 1 98 ? -16.562 3.816 19.890 1.00 97.19 98 MET A O 1
ATOM 808 N N . HIS A 1 99 ? -18.651 4.232 20.588 1.00 96.38 99 HIS A N 1
ATOM 809 C CA . HIS A 1 99 ? -19.273 4.014 19.281 1.00 96.38 99 HIS A CA 1
ATOM 810 C C . HIS A 1 99 ? -18.718 4.966 18.212 1.00 96.38 99 HIS A C 1
ATOM 812 O O . HIS A 1 99 ? -18.493 4.559 17.069 1.00 96.38 99 HIS A O 1
ATOM 818 N N . THR A 1 100 ? -18.470 6.225 18.576 1.00 97.81 100 THR A N 1
ATOM 819 C CA . THR A 1 100 ? -17.883 7.225 17.676 1.00 97.81 100 THR A CA 1
ATOM 820 C C . THR A 1 100 ? -16.471 6.819 17.251 1.00 97.81 100 THR A C 1
ATOM 822 O O . THR A 1 100 ? -16.188 6.790 16.053 1.00 97.81 100 THR A O 1
ATOM 825 N N . ARG A 1 101 ? -15.608 6.415 18.196 1.00 97.81 101 ARG A N 1
ATOM 826 C CA . ARG A 1 101 ? -14.255 5.914 17.888 1.00 97.81 101 ARG A CA 1
ATOM 827 C C . ARG A 1 101 ? -14.299 4.664 17.014 1.00 97.81 101 ARG A C 1
ATOM 829 O O . ARG A 1 101 ? -13.601 4.599 16.007 1.00 97.81 101 ARG A O 1
ATOM 836 N N . PHE A 1 102 ? -15.158 3.702 17.359 1.00 98.00 102 PHE A N 1
ATOM 837 C CA . PHE A 1 102 ? -15.332 2.479 16.576 1.00 98.00 102 PHE A CA 1
ATOM 838 C C . PHE A 1 102 ? -15.742 2.802 15.136 1.00 98.00 102 PHE A C 1
ATOM 840 O O . PHE A 1 102 ? -15.131 2.321 14.188 1.00 98.00 102 PHE A O 1
ATOM 847 N N . THR A 1 103 ? -16.731 3.679 14.964 1.00 97.12 103 THR A N 1
ATOM 848 C CA . THR A 1 103 ? -17.208 4.105 13.643 1.00 97.12 103 THR A CA 1
ATOM 849 C C . THR A 1 103 ? -16.119 4.830 12.850 1.00 97.12 103 THR A C 1
ATOM 851 O O . THR A 1 103 ? -16.015 4.611 11.645 1.00 97.12 103 THR A O 1
ATOM 854 N N . SER A 1 104 ? -15.279 5.641 13.505 1.00 98.06 104 SER A N 1
ATOM 855 C CA . SER A 1 104 ? -14.127 6.291 12.861 1.00 98.06 104 SER A CA 1
ATOM 856 C C . SER A 1 104 ? -13.183 5.262 12.243 1.00 98.06 104 SER A C 1
ATOM 858 O O . SER A 1 104 ? -12.902 5.339 11.051 1.00 98.06 104 SER A O 1
ATOM 860 N N . ILE A 1 105 ? -12.794 4.240 13.009 1.00 97.88 105 ILE A N 1
ATOM 861 C CA . ILE A 1 105 ? -11.916 3.155 12.545 1.00 97.88 105 ILE A CA 1
ATOM 862 C C . ILE A 1 105 ? -12.519 2.443 11.324 1.00 97.88 105 ILE A C 1
ATOM 864 O O . ILE A 1 105 ? -11.836 2.223 10.324 1.00 97.88 105 ILE A O 1
ATOM 868 N N . ILE A 1 106 ? -13.817 2.115 11.370 1.00 97.62 106 ILE A N 1
ATOM 869 C CA . ILE A 1 106 ? -14.500 1.446 10.250 1.00 97.62 106 ILE A CA 1
ATOM 870 C C . ILE A 1 106 ? -14.545 2.335 9.006 1.00 97.62 106 ILE A C 1
ATOM 872 O O . ILE A 1 106 ? -14.307 1.852 7.899 1.00 97.62 106 ILE A O 1
ATOM 876 N N . ASN A 1 107 ? -14.834 3.624 9.173 1.00 97.44 107 ASN A N 1
ATOM 877 C CA . ASN A 1 107 ? -14.877 4.570 8.062 1.00 97.44 107 ASN A CA 1
ATOM 878 C C . ASN A 1 107 ? -13.494 4.781 7.441 1.00 97.44 107 ASN A C 1
ATOM 880 O O . ASN A 1 107 ? -13.384 4.896 6.221 1.00 97.44 107 ASN A O 1
ATOM 884 N N . GLU A 1 108 ? -12.438 4.802 8.253 1.00 97.56 108 GLU A N 1
ATOM 885 C CA . GLU A 1 108 ? -11.070 4.900 7.756 1.00 97.56 108 GLU A CA 1
ATOM 886 C C . GLU A 1 108 ? -10.675 3.664 6.946 1.00 97.56 108 GLU A C 1
ATOM 888 O O . GLU A 1 108 ? -10.208 3.815 5.815 1.00 97.56 108 GLU A O 1
ATOM 893 N N . LEU A 1 109 ? -10.940 2.454 7.450 1.00 97.25 109 LEU A N 1
ATOM 894 C CA . LEU A 1 109 ? -10.730 1.218 6.685 1.00 97.25 109 LEU A CA 1
ATOM 895 C C . LEU A 1 109 ? -11.524 1.223 5.375 1.00 97.25 109 LEU A C 1
ATOM 897 O O . LEU A 1 109 ? -10.959 0.963 4.311 1.00 97.25 109 LEU A O 1
ATOM 901 N N . LEU A 1 110 ? -12.794 1.631 5.424 1.00 96.12 110 LEU A N 1
ATOM 902 C CA . LEU A 1 110 ? -13.640 1.747 4.239 1.00 96.12 110 LEU A CA 1
ATOM 903 C C . LEU A 1 110 ? -13.058 2.731 3.214 1.00 96.12 110 LEU A C 1
ATOM 905 O O . LEU A 1 110 ? -13.038 2.431 2.021 1.00 96.12 110 LEU A O 1
ATOM 909 N N . SER A 1 111 ? -12.537 3.877 3.663 1.00 95.44 111 SER A N 1
ATOM 910 C CA . SER A 1 111 ? -11.891 4.870 2.790 1.00 95.44 111 SER A CA 1
ATOM 911 C C . SER A 1 111 ? -10.623 4.339 2.108 1.00 95.44 111 SER A C 1
ATOM 913 O O . SER A 1 111 ? -10.259 4.793 1.023 1.00 95.44 111 SER A O 1
ATOM 915 N N . LEU A 1 112 ? -9.971 3.342 2.715 1.00 94.56 112 LEU A N 1
ATOM 916 C CA . LEU A 1 112 ? -8.817 2.636 2.159 1.00 94.56 112 LEU A CA 1
ATOM 917 C C . LEU A 1 112 ? -9.229 1.437 1.284 1.00 94.56 112 LEU A C 1
ATOM 919 O O . LEU A 1 112 ? -8.375 0.852 0.617 1.00 94.56 112 LEU A O 1
ATOM 923 N N . GLY A 1 113 ? -10.523 1.126 1.195 1.00 94.12 113 GLY A N 1
ATOM 924 C CA . GLY A 1 113 ? -11.072 0.027 0.399 1.00 94.12 113 GLY A CA 1
ATOM 925 C C . GLY A 1 113 ? -11.250 -1.284 1.168 1.00 94.12 113 GLY A C 1
ATOM 926 O O . GLY A 1 113 ? -11.650 -2.275 0.563 1.00 94.12 113 GLY A O 1
ATOM 927 N N . GLU A 1 114 ? -11.000 -1.294 2.479 1.00 96.25 114 GLU A N 1
ATOM 928 C CA . GLU A 1 114 ? -11.212 -2.456 3.341 1.00 96.25 114 GLU A CA 1
ATOM 929 C C . GLU A 1 114 ? -12.637 -2.463 3.895 1.00 96.25 114 GLU A C 1
ATOM 931 O O . GLU A 1 114 ? -13.051 -1.581 4.649 1.00 96.25 114 GLU A O 1
ATOM 936 N N . VAL A 1 115 ? -13.410 -3.484 3.524 1.00 95.56 115 VAL A N 1
ATOM 937 C CA . VAL A 1 115 ? -14.809 -3.618 3.938 1.00 95.56 115 VAL A CA 1
ATOM 938 C C . VAL A 1 115 ? -14.928 -4.712 4.986 1.00 95.56 115 VAL A C 1
ATOM 940 O O . VAL A 1 115 ? -14.783 -5.898 4.688 1.00 95.56 115 VAL A O 1
ATOM 943 N N . ILE A 1 116 ? -15.275 -4.328 6.214 1.00 95.44 116 ILE A N 1
ATOM 944 C CA . ILE A 1 116 ? -15.562 -5.291 7.277 1.00 95.44 116 ILE A CA 1
ATOM 945 C C . ILE A 1 116 ? -17.043 -5.705 7.204 1.00 95.44 116 ILE A C 1
ATOM 947 O O . ILE A 1 116 ? -17.934 -4.864 7.345 1.00 95.44 116 ILE A O 1
ATOM 951 N N . PRO A 1 117 ? -17.349 -7.005 7.034 1.00 97.06 117 PRO A N 1
ATOM 952 C CA . PRO A 1 117 ? -18.722 -7.493 7.015 1.00 97.06 117 PRO A CA 1
ATOM 953 C C . PRO A 1 117 ? -19.491 -7.168 8.301 1.00 97.06 117 PRO A C 1
ATOM 955 O O . PRO A 1 117 ? -18.976 -7.327 9.410 1.00 97.06 117 PRO A O 1
ATOM 958 N N . ARG A 1 118 ? -20.776 -6.811 8.169 1.00 95.69 118 ARG A N 1
ATOM 959 C CA . ARG A 1 118 ? -21.647 -6.430 9.298 1.00 95.69 118 ARG A CA 1
ATOM 960 C C . ARG A 1 118 ? -21.644 -7.447 10.443 1.00 95.69 118 ARG A C 1
ATOM 962 O O . ARG A 1 118 ? -21.612 -7.062 11.605 1.00 95.69 118 ARG A O 1
ATOM 969 N N . ASN A 1 119 ? -21.649 -8.743 10.138 1.00 96.94 119 ASN A N 1
ATOM 970 C CA . ASN A 1 119 ? -21.608 -9.795 11.156 1.00 96.94 119 ASN A CA 1
ATOM 971 C C . ASN A 1 119 ? -20.294 -9.798 11.964 1.00 96.94 119 ASN A C 1
ATOM 973 O O . ASN A 1 119 ? -20.322 -10.134 13.145 1.00 96.94 119 ASN A O 1
ATOM 977 N N . LYS A 1 120 ? -19.154 -9.421 11.363 1.00 96.56 120 LYS A N 1
ATOM 978 C CA . LYS A 1 120 ? -17.889 -9.235 12.092 1.00 96.56 120 LYS A CA 1
ATOM 979 C C . LYS A 1 120 ? -17.955 -8.008 13.003 1.00 96.56 120 LYS A C 1
ATOM 981 O O . LYS A 1 120 ? -17.563 -8.126 14.158 1.00 96.56 120 LYS A O 1
ATOM 986 N N . LEU A 1 121 ? -18.522 -6.897 12.525 1.00 96.69 121 LEU A N 1
ATOM 987 C CA . LEU A 1 121 ? -18.707 -5.678 13.326 1.00 96.69 121 LEU A CA 1
ATOM 988 C C . LEU A 1 121 ? -19.567 -5.935 14.567 1.00 96.69 121 LEU A C 1
ATOM 990 O O . LEU A 1 121 ? -19.167 -5.601 15.677 1.00 96.69 121 LEU A O 1
ATOM 994 N N . VAL A 1 122 ? -20.717 -6.593 14.386 1.00 96.38 122 VAL A N 1
ATOM 995 C CA . VAL A 1 122 ? -21.623 -6.939 15.493 1.00 96.38 122 VAL A CA 1
ATOM 996 C C . VAL A 1 122 ? -20.914 -7.825 16.514 1.00 96.38 122 VAL A C 1
ATOM 998 O O . VAL A 1 122 ? -20.959 -7.536 17.706 1.00 96.38 122 VAL A O 1
ATOM 1001 N N . ARG A 1 123 ? -20.203 -8.871 16.066 1.00 96.94 123 ARG A N 1
ATOM 1002 C CA . ARG A 1 123 ? -19.427 -9.731 16.975 1.00 96.94 123 ARG A CA 1
ATOM 1003 C C . ARG A 1 123 ? -18.346 -8.962 17.730 1.00 96.94 123 ARG A C 1
ATOM 1005 O O . ARG A 1 123 ? -18.167 -9.212 18.916 1.00 96.94 123 ARG A O 1
ATOM 1012 N N . LYS A 1 124 ? -17.654 -8.029 17.071 1.00 97.19 124 LYS A N 1
ATOM 1013 C CA . LYS A 1 124 ? -16.610 -7.219 17.704 1.00 97.19 124 LYS A CA 1
ATOM 1014 C C . LYS A 1 124 ? -17.184 -6.316 18.798 1.00 97.19 124 LYS A C 1
ATOM 1016 O O . LYS A 1 124 ? -16.645 -6.295 19.899 1.00 97.19 124 LYS A O 1
ATOM 1021 N N . ILE A 1 125 ? -18.307 -5.646 18.542 1.00 95.69 125 ILE A N 1
ATOM 1022 C CA . ILE A 1 125 ? -18.986 -4.830 19.561 1.00 95.69 125 ILE A CA 1
ATOM 1023 C C . ILE A 1 125 ? -19.445 -5.696 20.743 1.00 95.69 125 ILE A C 1
ATOM 1025 O O . ILE A 1 125 ? -19.208 -5.338 21.893 1.00 95.69 125 ILE A O 1
ATOM 1029 N N . LEU A 1 126 ? -20.034 -6.868 20.480 1.00 95.50 126 LEU A N 1
ATOM 1030 C CA . LEU A 1 126 ? -20.428 -7.797 21.544 1.00 95.50 126 LEU A CA 1
ATOM 1031 C C . LEU A 1 126 ? -19.229 -8.252 22.390 1.00 95.50 126 LEU A C 1
ATOM 1033 O O . LEU A 1 126 ? -19.351 -8.313 23.609 1.00 95.50 126 LEU A O 1
ATOM 1037 N N . SER A 1 127 ? -18.070 -8.524 21.774 1.00 96.19 127 SER A N 1
ATOM 1038 C CA . SER A 1 127 ? -16.858 -8.878 22.528 1.00 96.19 127 SER A CA 1
ATOM 1039 C C . SER A 1 127 ? -16.325 -7.725 23.376 1.00 96.19 127 SER A C 1
ATOM 1041 O O . SER A 1 127 ? -15.867 -7.964 24.485 1.00 96.19 127 SER A O 1
ATOM 1043 N N . VAL A 1 128 ? -16.427 -6.483 22.890 1.00 95.56 128 VAL A N 1
ATOM 1044 C CA . VAL A 1 128 ? -16.000 -5.289 23.636 1.00 95.56 128 VAL A CA 1
ATOM 1045 C C . VAL A 1 128 ? -16.856 -5.109 24.886 1.00 95.56 128 VAL A C 1
ATOM 1047 O O . VAL A 1 128 ? -16.315 -4.917 25.970 1.00 95.56 128 VAL A O 1
ATOM 1050 N N . PHE A 1 129 ? -18.180 -5.235 24.754 1.00 93.25 129 PHE A N 1
ATOM 1051 C CA . PHE A 1 129 ? -19.076 -5.176 25.908 1.00 93.25 129 PHE A CA 1
ATOM 1052 C C . PHE A 1 129 ? -18.852 -6.341 26.872 1.00 93.25 129 PHE A C 1
ATOM 1054 O O . PHE A 1 129 ? -18.817 -6.125 28.076 1.00 93.25 129 PHE A O 1
ATOM 1061 N N . ALA A 1 130 ? -18.669 -7.564 26.367 1.00 93.12 130 ALA A N 1
ATOM 1062 C CA . ALA A 1 130 ? -18.392 -8.716 27.221 1.00 93.12 130 ALA A CA 1
ATOM 1063 C C . ALA A 1 130 ? -17.096 -8.544 28.031 1.00 93.12 130 ALA A C 1
ATOM 1065 O O . ALA A 1 130 ? -17.062 -8.929 29.194 1.00 93.12 130 ALA A O 1
ATOM 1066 N N . GLN A 1 131 ? -16.058 -7.956 27.430 1.00 90.44 131 GLN A N 1
ATOM 1067 C CA . GLN A 1 131 ? -14.789 -7.684 28.098 1.00 90.44 131 GLN A CA 1
ATOM 1068 C C . GLN A 1 131 ? -14.922 -6.585 29.158 1.00 90.44 131 GLN A C 1
ATOM 1070 O O . GLN A 1 131 ? -14.484 -6.787 30.281 1.00 90.44 131 GLN A O 1
ATOM 1075 N N . PHE A 1 132 ? -15.592 -5.476 28.834 1.00 89.38 132 PHE A N 1
ATOM 1076 C CA . PHE A 1 132 ? -15.824 -4.377 29.777 1.00 89.38 132 PHE A CA 1
ATOM 1077 C C . PHE A 1 132 ? -16.626 -4.811 31.013 1.00 89.38 132 PHE A C 1
ATOM 1079 O O . PHE A 1 132 ? -16.357 -4.367 32.116 1.00 89.38 132 PHE A O 1
ATOM 1086 N N . MET A 1 133 ? -17.599 -5.710 30.845 1.00 87.69 133 MET A N 1
ATOM 1087 C CA . MET A 1 133 ? -18.401 -6.226 31.963 1.00 87.69 133 MET A CA 1
ATOM 1088 C C . MET A 1 133 ? -17.659 -7.258 32.834 1.00 87.69 133 MET A C 1
ATOM 1090 O O . MET A 1 133 ? -18.212 -7.694 33.843 1.00 87.69 133 MET A O 1
ATOM 1094 N N . ALA A 1 134 ? -16.475 -7.715 32.413 1.00 85.56 134 ALA A N 1
ATOM 1095 C CA . ALA A 1 134 ? -15.670 -8.712 33.119 1.00 85.56 134 ALA A CA 1
ATOM 1096 C C . ALA A 1 134 ? -14.522 -8.103 33.948 1.00 85.56 134 ALA A C 1
A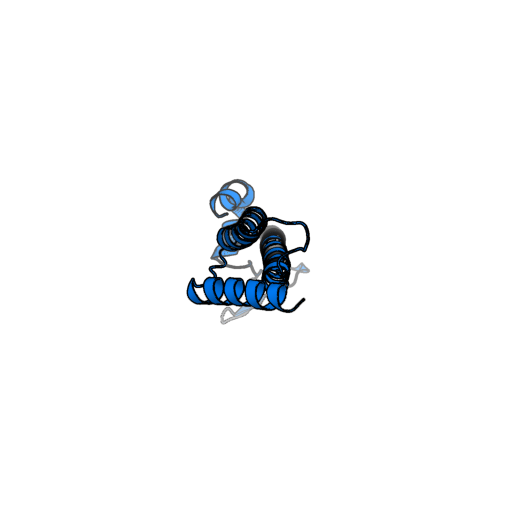TOM 1098 O O . ALA A 1 134 ? -13.880 -8.841 34.698 1.00 85.56 134 ALA A O 1
ATOM 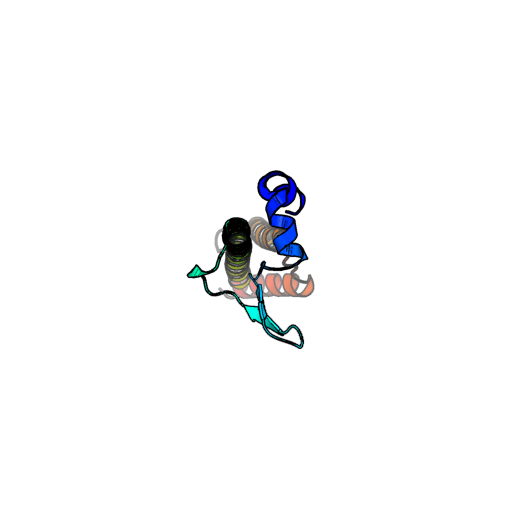1099 N N . GLU A 1 135 ? -14.263 -6.802 33.790 1.00 69.88 135 GLU A N 1
ATOM 1100 C CA . GLU A 1 135 ? -13.286 -6.000 34.544 1.00 69.88 135 GLU A CA 1
ATOM 1101 C C . GLU A 1 135 ? -13.959 -5.330 35.757 1.00 69.88 135 GLU A C 1
ATOM 1103 O O . GLU A 1 135 ? -13.301 -5.275 36.823 1.00 69.88 135 GLU A O 1
#

Sequence (135 aa):
MHDFIMAEYSELWDVICDGPYVPTKKVGYPLETVTKNRKEYNDADRKAVKKNFRTKKVLEALQTAHEGNTQVKQSKIDLITTEYELFRMKDDESIQDMHTRFTSIINELLSLGEVIPRNKLVRKILSVFAQFMAE

InterPro domains:
  IPR061502 Copia/RE1/RE2-like, N-terminal domain [PF14223] (44-127)

Mean predicted aligned error: 10.12 Å

Nearest PDB structures (foldseek):
  7w0n-assembly1_Q  TM=4.330E-01  e=9.318E+00  Escherichia coli
  8i03-assembly1_H  TM=2.651E-01  e=5.002E+00  Schizosaccharomyces pombe

Radius of gyration: 28.6 Å; Cα contacts (8 Å, |Δi|>4): 73; chains: 1; bounding box: 54×31×82 Å

pLDDT: mean 89.15, std 8.84, range [59.47, 98.06]

Foldseek 3Di:
DVVVCCVPPVVLVCCVVVNQDFAWDFDDPVTDIDGDDPVPDDPVNVVSNVSNVVSVVVVVVVVVVVVVVVVVLVVVLVVLVVCLVPQADDPPDDPVRSVVVNVVSQVVCVVSVHHDDPVNSVVSVVVRVVVVVVD

Organism: Nicotiana sylvestris (NCBI:txid4096)

Solvent-accessible surface area (backbone atoms only — not comparable to full-atom values): 7924 Å² total; per-residue (Å²): 109,69,68,60,44,52,74,78,37,54,80,44,47,57,42,70,76,77,39,70,70,76,59,65,43,76,46,78,85,74,77,41,80,41,76,54,56,83,91,72,55,48,72,66,46,50,52,45,46,52,46,40,54,51,40,50,52,53,51,52,51,52,49,51,53,50,51,50,52,49,50,55,51,48,55,49,50,54,53,52,50,48,50,62,71,70,54,66,70,59,97,90,55,53,73,66,56,48,50,50,55,53,50,48,55,53,51,52,38,43,75,73,69,46,80,80,54,68,71,58,54,53,52,51,53,53,51,29,53,56,52,60,76,71,111

=== Feature glossary ===
Feature key, reading from the visual/contextual features back to the raw sequence:

Rendered structure images. Structure images are PyMOL renders from six orthogonal camera directions. Cartoon representation draws helices as coils and strands as arrows; sticks shows the backbone as bonds; surface shows the solvent-excluded envelope. Rainbow coloring maps sequence position to hue (blue→red, N→C); chain coloring assigns a distinct color per polypeptide.

Contact-map, Ramachandran, and PAE plots. Three diagnostic plots accompany the record. The Cα contact map visualizes the tertiary structure as a 2D adjacency matrix (8 Å cutoff, sequence-local contacts suppressed). The Ramachandran plot shows the distribution of backbone (φ, ψ) torsions, with points in the α and β basins reflecting secondary structure content. The PAE plot shows AlphaFold's inter-residue confidence as a color matrix.

InterPro / GO / CATH / organism. The annotation block draws on four external resources. InterPro: which protein families and domains the sequence belongs to. GO: standardized terms for what the protein does, what process it participates in, and where in the cell it acts. CATH: which structural fold it has in the CATH hierarchy. Organism: the species of origin.

Nearest PDB structures. Structural nearest neighbors (via Foldseek easy-search vs the PDB). Reported per hit: target PDB id, E-value, and alignment TM-score. A TM-score above ~0.5 is the conventional threshold for 'same fold'.

Predicted aligned error. Predicted aligned error is AlphaFold's pairwise confidence. Unlike pLDDT (per-residue), PAE is per-residue-pair and captures whether two parts of the structure are correctly placed relative to each other. Units are ångströms of expected positional error.

Solvent-accessible surface area. SASA measures how much of the protein is reachable by solvent. It is computed by rolling a water-sized probe over the atomic surface and summing the exposed area (Å²). Per-residue SASA distinguishes core (buried, low SASA) from surface (exposed, high SASA) residues; total SASA is a whole-molecule size measure.

B-factor. Crystallographic B-factors measure how much each atom's electron density is smeared out, in Å². They rise in mobile loops and surface residues and fall in the buried interior. In AlphaFold models this column is repurposed to hold pLDDT instead.

pLDDT. For AlphaFold models, the B-factor field carries pLDDT — the model's own estimate of local accuracy on a 0–100 scale. Regions with pLDDT<50 should be treated as essentially unmodeled; they often correspond to intrinsically disordered segments.

Backbone torsions (φ/ψ). φ (phi) and ψ (psi) are the two rotatable backbone dihedrals per residue: φ is the C(i-1)–N–Cα–C torsion, ψ is the N–Cα–C–N(i+1) torsion, both in degrees on (−180°, 180°]. α-helical residues cluster near (−60°, −45°); 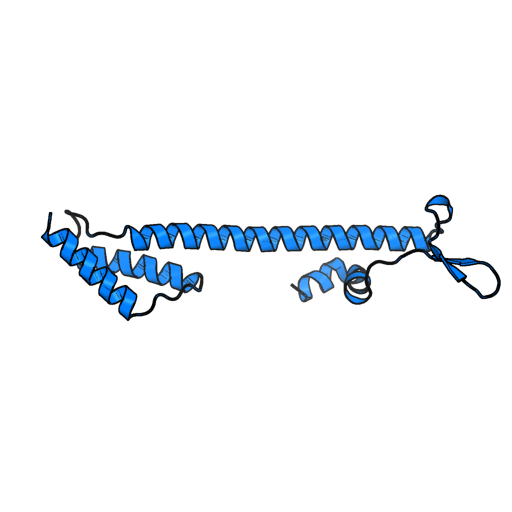β-strand residues near (−120°, +130°). A Ramachandran plot is simply a scatter of (φ, ψ) for every residue.

Radius of gyration, Cα contacts, bounding box. Radius of gyration (Rg) is the root-mean-square distance of Cα atoms from their centroid — a single number for overall size and compactness. A globular domain of N residues has Rg ≈ 2.2·N^0.38 Å; an extended or disordered chain has a much larger Rg. The Cα contact count is the number of residue pairs whose Cα atoms are within 8 Å and are more than four positions apart in sequence — a standard proxy for tertiary packing density. The bounding box is the smallest axis-aligned box enclosing all Cα atoms.

Secondary structure (3-state, P-SEA). Three-state secondary structure (P-SEA) collapses the eight DSSP classes into helix (a), strand (b), and coil (c). P-SEA assigns these from Cα geometry alone — distances and angles — without requiring backbone oxygens, so it works on any Cα trace.

Secondary structure (8-state, DSSP). Secondary structure is the local, repeating backbone conformation. DSSP classifies it into eight states by reading the hydrogen-bond network: three helix types (H, G, I), two β types (E, B), two non-regular types (T, S), and unstructured coil (-).

Foldseek 3Di. The Foldseek 3Di string encodes local tertiary geometry as a 20-letter alphabet — one character per residue — derived from the relative positions of nearby Cα atoms. Unlike the amino-acid sequence, 3Di is a direct function of the 3D structure, so two proteins with the same fold have similar 3Di strings even at low sequence identity.

mmCIF coordinates. Structure coordinates are given as an mmCIF _atom_site loop: one row per atom with element, residue name, chain id, sequence number, and x/y/z position in Å. Only the four main-chain atoms per residue are included here; side chains are omitted to keep the record compact.

Sequence. This is the polypeptide sequence — one letter per residue, N-terminus first. Length ranges from a few dozen residues for small domains to over a thousand for large multi-domain proteins.